Protein AF-A0A927DCJ8-F1 (afdb_monomer_lite)

InterPro domains:
  IPR009525 Protein of unknown function DUF1145 [PF06611] (1-57)
  IPR009525 Protein of unknown function DUF1145 [PTHR38775] (1-83)

pLDDT: mean 83.95, std 10.44, range [45.62, 94.88]

Foldseek 3Di:
DVLVVLQVVLVVLVCVLVVCVVPPDDPPVSVVSVVVVVVLQVVLVVLLVVCQVPDDPPDDRQDPVNSVVCSSSPCSVVVVVVVVD

Radius of gyration: 15.1 Å; chains: 1; bounding box: 32×29×42 Å

Organism: Klebsiella pneumoniae (NCBI:txid573)

Secondary structure (DSSP, 8-state):
-HHHHHHHHHHHHHHHHHHHHHSPPSTTHHHHHHHHHHHHHHHHHHHHHHHHHSS-TTSPPPPHHHHHHHHHHTHHHHHHHHHT-

Sequence (85 aa):
MLINLGRLLMLCVWAFLLLNLFQPFPKPLNIFVNVALIFMILMHGLQLTLLKATQPKEAPPLSRFEQIRIFIFGVFELVASAEKN

Structure (mmCIF, N/CA/C/O backbone):
data_AF-A0A927DCJ8-F1
#
_entry.id   AF-A0A927DCJ8-F1
#
loop_
_atom_site.group_PDB
_atom_site.id
_atom_site.type_symbol
_atom_site.label_atom_id
_atom_site.label_alt_id
_atom_site.label_comp_id
_atom_site.label_asym_id
_atom_site.label_entity_id
_atom_site.label_seq_id
_atom_site.pdbx_PDB_ins_code
_atom_site.Cartn_x
_atom_site.Cartn_y
_atom_site.Cartn_z
_atom_site.occupancy
_atom_site.B_iso_or_equiv
_atom_site.auth_seq_id
_atom_site.auth_comp_id
_atom_site.auth_asym_id
_atom_site.auth_atom_id
_atom_site.pdbx_PDB_model_num
ATOM 1 N N . MET A 1 1 ? 8.092 -19.210 -9.126 1.00 62.25 1 MET A N 1
ATOM 2 C CA . MET A 1 1 ? 6.947 -19.717 -8.311 1.00 62.25 1 MET A CA 1
ATOM 3 C C . MET A 1 1 ? 6.786 -18.984 -6.971 1.00 62.25 1 MET A C 1
ATOM 5 O O . MET A 1 1 ? 5.673 -18.582 -6.652 1.00 62.25 1 MET A O 1
ATOM 9 N N . LEU A 1 2 ? 7.866 -18.733 -6.216 1.00 74.75 2 LEU A N 1
ATOM 10 C CA . LEU A 1 2 ? 7.822 -18.056 -4.905 1.00 74.75 2 LEU A CA 1
ATOM 11 C C . LEU A 1 2 ? 7.336 -16.586 -4.957 1.00 74.75 2 LEU A C 1
ATOM 13 O O . LEU A 1 2 ? 6.656 -16.127 -4.046 1.00 74.75 2 LEU A O 1
ATOM 17 N N . ILE A 1 3 ? 7.608 -15.862 -6.050 1.00 77.81 3 ILE A N 1
ATOM 18 C CA . ILE A 1 3 ? 7.207 -14.449 -6.221 1.00 77.81 3 ILE A CA 1
ATOM 19 C C . ILE A 1 3 ? 5.681 -14.281 -6.287 1.00 77.81 3 ILE A C 1
ATOM 21 O O . ILE A 1 3 ? 5.132 -13.316 -5.755 1.00 77.81 3 ILE A O 1
ATOM 25 N N . ASN A 1 4 ? 4.971 -15.229 -6.906 1.00 77.56 4 ASN A N 1
ATOM 26 C CA . ASN A 1 4 ? 3.507 -15.191 -6.954 1.00 77.56 4 ASN A CA 1
ATOM 27 C C . ASN A 1 4 ? 2.897 -15.468 -5.576 1.00 77.56 4 ASN A C 1
ATOM 29 O O . ASN A 1 4 ? 1.887 -14.860 -5.231 1.00 77.56 4 ASN A O 1
ATOM 33 N N . LEU A 1 5 ? 3.544 -16.316 -4.769 1.00 81.56 5 LEU A N 1
ATOM 34 C CA . LEU A 1 5 ? 3.157 -16.532 -3.377 1.00 81.56 5 LEU A CA 1
ATOM 35 C C . LEU A 1 5 ? 3.374 -15.263 -2.537 1.00 81.56 5 LEU A C 1
ATOM 37 O O . LEU A 1 5 ? 2.493 -14.889 -1.770 1.00 81.56 5 LEU A O 1
ATOM 41 N N . GLY A 1 6 ? 4.491 -14.555 -2.743 1.00 82.62 6 GLY A N 1
ATOM 42 C CA . GLY A 1 6 ? 4.750 -13.254 -2.116 1.00 82.62 6 GLY A CA 1
ATOM 43 C C . GLY A 1 6 ? 3.695 -12.199 -2.470 1.00 82.62 6 GLY A C 1
ATOM 44 O O . GLY A 1 6 ? 3.188 -11.515 -1.583 1.00 82.62 6 GLY A O 1
ATOM 45 N N . ARG A 1 7 ? 3.281 -12.119 -3.745 1.00 83.88 7 ARG A N 1
ATOM 46 C CA . ARG A 1 7 ? 2.186 -11.227 -4.180 1.00 83.88 7 ARG A CA 1
ATOM 47 C C . ARG A 1 7 ? 0.843 -11.582 -3.547 1.00 83.88 7 ARG A C 1
ATOM 49 O O . ARG A 1 7 ? 0.129 -10.679 -3.118 1.00 83.88 7 ARG A O 1
ATOM 56 N N . LEU A 1 8 ? 0.510 -12.871 -3.465 1.00 88.06 8 LEU A N 1
ATOM 57 C CA . LEU A 1 8 ? -0.718 -13.324 -2.810 1.00 88.06 8 LEU A CA 1
ATOM 58 C C . LEU A 1 8 ? -0.710 -12.966 -1.319 1.00 88.06 8 LEU A C 1
ATOM 60 O O . LEU A 1 8 ? -1.685 -12.414 -0.818 1.00 88.06 8 LEU A O 1
ATOM 64 N N . LEU A 1 9 ? 0.409 -13.206 -0.633 1.00 89.00 9 LEU A N 1
ATOM 65 C CA . LEU A 1 9 ? 0.567 -12.869 0.780 1.00 89.00 9 LEU A CA 1
ATOM 66 C C . LEU A 1 9 ? 0.443 -11.359 1.014 1.00 89.00 9 LEU A C 1
ATOM 68 O O . LEU A 1 9 ? -0.245 -10.947 1.945 1.00 89.00 9 LEU A O 1
ATOM 72 N N . MET A 1 10 ? 1.027 -10.530 0.144 1.00 89.94 10 MET A N 1
ATOM 73 C CA . MET A 1 10 ? 0.894 -9.073 0.230 1.00 89.94 10 MET A CA 1
ATOM 74 C C . MET A 1 10 ? -0.569 -8.621 0.104 1.00 89.94 10 MET A C 1
ATOM 76 O O . MET A 1 10 ? -1.014 -7.760 0.862 1.00 89.94 10 MET A O 1
ATOM 80 N N . LEU A 1 11 ? -1.347 -9.236 -0.795 1.00 90.56 11 LEU A N 1
ATOM 81 C CA . LEU A 1 11 ? -2.787 -8.978 -0.893 1.00 90.56 11 LEU A CA 1
ATOM 82 C C . LEU A 1 11 ? -3.539 -9.421 0.365 1.00 90.56 11 LEU A C 1
ATOM 84 O O . LEU A 1 11 ? -4.420 -8.694 0.818 1.00 90.56 11 LEU A O 1
ATOM 88 N N . CYS A 1 12 ? -3.188 -10.569 0.953 1.00 92.19 12 CYS A N 1
ATOM 89 C CA . CYS A 1 12 ? -3.767 -11.011 2.223 1.00 92.19 12 CYS A CA 1
ATOM 90 C C . CYS A 1 12 ? -3.486 -10.010 3.353 1.00 92.19 12 CYS A C 1
ATOM 92 O O . CYS A 1 12 ? -4.387 -9.712 4.135 1.00 92.19 12 CYS A O 1
ATOM 94 N N . VAL A 1 13 ? -2.272 -9.450 3.418 1.00 91.81 13 VAL A N 1
ATOM 95 C CA . VAL A 1 13 ? -1.919 -8.419 4.406 1.00 91.81 13 VAL A CA 1
ATO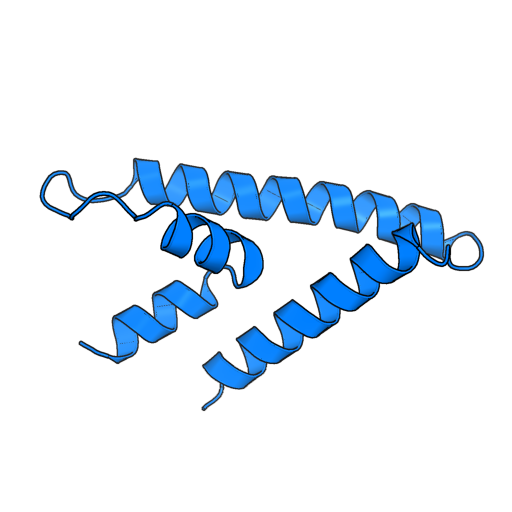M 96 C C . VAL A 1 13 ? -2.722 -7.140 4.164 1.00 91.81 13 VAL A C 1
ATOM 98 O O . VAL A 1 13 ? -3.352 -6.647 5.096 1.00 91.81 13 VAL A O 1
ATOM 101 N N . TRP A 1 14 ? -2.792 -6.642 2.926 1.00 93.50 14 TRP A N 1
ATOM 102 C CA . TRP A 1 14 ? -3.635 -5.488 2.587 1.00 93.50 14 TRP A CA 1
ATOM 103 C C . TRP A 1 14 ? -5.099 -5.706 2.964 1.00 93.50 14 TRP A C 1
ATOM 105 O O . TRP A 1 14 ? -5.704 -4.840 3.592 1.00 93.50 14 TRP A O 1
ATOM 115 N N . ALA A 1 15 ? -5.658 -6.867 2.618 1.00 92.50 15 ALA A N 1
ATOM 116 C CA . ALA A 1 15 ? -7.031 -7.217 2.949 1.00 92.50 15 ALA A CA 1
ATOM 117 C C . ALA A 1 15 ? -7.248 -7.236 4.466 1.00 92.50 15 ALA A C 1
ATOM 119 O O . ALA A 1 15 ? -8.227 -6.670 4.934 1.00 92.50 15 ALA A O 1
ATOM 120 N N . PHE A 1 16 ? -6.325 -7.811 5.242 1.00 93.19 16 PHE A N 1
ATOM 121 C CA . PHE A 1 16 ? -6.403 -7.835 6.704 1.00 93.19 16 PHE A CA 1
ATOM 122 C C . PHE A 1 16 ? -6.365 -6.427 7.321 1.00 93.19 16 PHE A C 1
ATOM 124 O O . PHE A 1 16 ? -7.182 -6.110 8.188 1.00 93.19 16 PHE A O 1
ATOM 131 N N . LEU A 1 17 ? -5.453 -5.567 6.858 1.00 92.69 17 LEU A N 1
ATOM 132 C CA . LEU A 1 17 ? -5.327 -4.197 7.363 1.00 92.69 17 LEU A CA 1
ATOM 133 C C . LEU A 1 17 ? -6.546 -3.338 6.994 1.00 92.69 17 LEU A C 1
ATOM 135 O O . LEU A 1 17 ? -7.061 -2.605 7.836 1.00 92.69 17 LEU A O 1
ATOM 139 N N . LEU A 1 18 ? -7.032 -3.446 5.753 1.00 92.69 18 LEU A N 1
ATOM 140 C CA . LEU A 1 18 ? -8.224 -2.728 5.293 1.00 92.69 18 LEU A CA 1
ATOM 141 C C . LEU A 1 18 ? -9.498 -3.266 5.947 1.00 92.69 18 LEU A C 1
ATOM 143 O O . LEU A 1 18 ? -10.396 -2.486 6.252 1.00 92.69 18 LEU A O 1
ATOM 147 N N . LEU A 1 19 ? -9.581 -4.570 6.218 1.00 93.56 19 LEU A N 1
ATOM 148 C CA . LEU A 1 19 ? -10.719 -5.157 6.921 1.00 93.56 19 LEU A CA 1
ATOM 149 C C . LEU A 1 19 ? -10.872 -4.560 8.318 1.00 93.56 19 LEU A C 1
ATOM 151 O O . LEU A 1 19 ? -11.999 -4.307 8.716 1.00 93.56 19 LEU A O 1
ATOM 155 N N . ASN A 1 20 ? -9.781 -4.228 9.015 1.00 92.12 20 ASN A N 1
ATOM 156 C CA . ASN A 1 20 ? -9.862 -3.515 10.295 1.00 92.12 20 ASN A CA 1
ATOM 157 C C . ASN A 1 20 ? -10.474 -2.105 10.177 1.00 92.12 20 ASN A C 1
ATOM 159 O O . ASN A 1 20 ? -11.021 -1.602 11.155 1.00 92.12 20 ASN A O 1
ATOM 163 N N . LEU A 1 21 ? -10.416 -1.466 9.001 1.00 89.25 21 LEU A N 1
ATOM 164 C CA . LEU A 1 21 ? -11.063 -0.170 8.763 1.00 89.25 21 LEU A CA 1
ATOM 165 C C . LEU A 1 21 ? -12.589 -0.308 8.632 1.00 89.25 21 LEU A C 1
ATOM 167 O O . LEU A 1 21 ? -13.322 0.548 9.122 1.00 89.25 21 LEU A O 1
ATOM 171 N N . PHE A 1 22 ? -13.067 -1.381 7.991 1.00 91.94 22 PHE A N 1
ATOM 172 C CA . PHE A 1 22 ? -14.501 -1.651 7.808 1.00 91.94 22 PHE A CA 1
ATOM 173 C C . PHE A 1 22 ? -15.133 -2.370 9.007 1.00 91.94 22 PHE A C 1
ATOM 175 O O . PHE A 1 22 ? -16.244 -2.045 9.416 1.00 91.94 22 PHE A O 1
ATOM 182 N N . GLN A 1 23 ? -14.422 -3.344 9.571 1.00 90.94 23 GLN A N 1
ATOM 183 C CA . GLN A 1 23 ? -14.807 -4.122 10.740 1.00 90.94 23 GLN A CA 1
ATOM 184 C C . GLN A 1 23 ? -13.682 -4.039 11.787 1.00 90.94 23 GLN A C 1
ATOM 186 O O . GLN A 1 23 ? -12.772 -4.874 11.788 1.00 90.94 23 GLN A O 1
ATOM 191 N N . PRO A 1 24 ? -13.729 -3.044 12.689 1.00 89.88 24 PRO A N 1
ATOM 192 C CA . PRO A 1 24 ? -12.687 -2.846 13.685 1.00 89.88 24 PRO A CA 1
ATOM 193 C C . PRO A 1 24 ? -12.514 -4.075 14.575 1.00 89.88 24 PRO A C 1
ATOM 195 O O . PRO A 1 24 ? -13.465 -4.563 15.188 1.00 89.88 24 PRO A O 1
ATOM 198 N N . PHE A 1 25 ? -11.275 -4.551 14.684 1.00 91.56 25 PHE A N 1
ATOM 199 C CA . PHE A 1 25 ? -10.936 -5.656 15.573 1.00 91.56 25 PHE A CA 1
ATOM 200 C C . PHE A 1 25 ? -11.068 -5.261 17.059 1.00 91.56 25 PHE A C 1
ATOM 202 O O 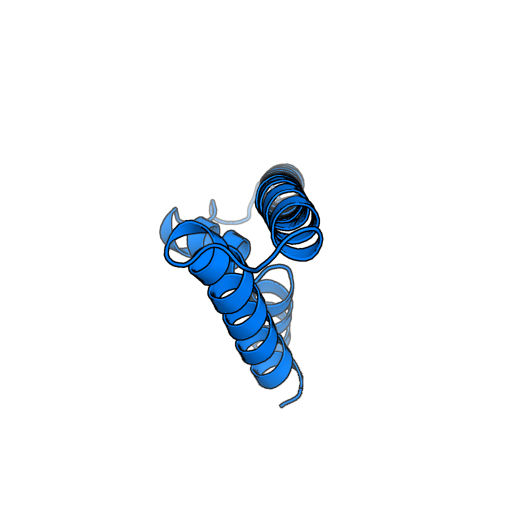. PHE A 1 25 ? -11.102 -4.072 17.406 1.00 91.56 25 PHE A O 1
ATOM 209 N N . PRO A 1 26 ? -11.143 -6.238 17.981 1.00 91.69 26 PRO A N 1
ATOM 210 C CA . PRO A 1 26 ? -11.129 -5.949 19.411 1.00 91.69 26 PRO A CA 1
ATOM 211 C C . PRO A 1 26 ? -9.832 -5.239 19.832 1.00 91.69 26 PRO A C 1
ATOM 213 O O . PRO A 1 26 ? -8.751 -5.460 19.279 1.00 91.69 26 PRO A O 1
ATOM 216 N N . LYS A 1 27 ? -9.927 -4.363 20.836 1.00 89.25 27 LYS A N 1
ATOM 217 C CA . LYS A 1 27 ? -8.752 -3.709 21.434 1.00 89.25 27 LYS A CA 1
ATOM 218 C C . LYS A 1 27 ? -7.917 -4.758 22.195 1.00 89.25 27 LYS A C 1
ATOM 220 O O . LYS A 1 27 ? -8.515 -5.616 22.840 1.00 89.25 27 LYS A O 1
ATOM 225 N N . PRO A 1 28 ? -6.570 -4.705 22.153 1.00 88.19 28 PRO A N 1
ATOM 226 C CA . PRO A 1 28 ? -5.729 -3.634 21.600 1.00 88.19 28 PRO A CA 1
ATOM 227 C C . PRO A 1 28 ? -5.367 -3.791 20.111 1.00 88.19 28 PRO A C 1
ATOM 229 O O . PRO A 1 28 ? -4.764 -2.884 19.541 1.00 88.19 28 PRO A O 1
ATOM 232 N N . LEU A 1 29 ? -5.742 -4.906 19.473 1.00 91.12 29 LEU A N 1
ATOM 233 C CA . LEU A 1 29 ? -5.305 -5.266 18.119 1.00 91.12 29 LEU A CA 1
ATOM 234 C C . LEU A 1 29 ? -5.652 -4.198 17.073 1.00 91.12 29 LEU A C 1
ATOM 236 O O . LEU A 1 29 ? -4.826 -3.880 16.229 1.00 91.12 29 LEU A O 1
ATOM 240 N N . ASN A 1 30 ? -6.829 -3.585 17.160 1.00 91.56 30 ASN A N 1
ATOM 241 C CA . ASN A 1 30 ? -7.242 -2.529 16.232 1.00 91.56 30 ASN A CA 1
ATOM 242 C C . ASN A 1 30 ? -6.280 -1.329 16.200 1.00 91.56 30 ASN A C 1
ATOM 244 O O . ASN A 1 30 ? -5.948 -0.830 15.128 1.00 91.56 30 ASN A O 1
ATOM 248 N N . ILE A 1 31 ? -5.767 -0.900 17.358 1.00 91.81 31 ILE A N 1
ATOM 249 C CA . ILE A 1 31 ? -4.804 0.210 17.421 1.00 91.81 31 ILE A CA 1
ATOM 250 C C . ILE A 1 31 ? -3.529 -0.179 16.674 1.00 91.81 31 ILE A C 1
ATOM 252 O O . ILE A 1 31 ? -3.043 0.583 15.841 1.00 91.81 31 ILE A O 1
ATOM 256 N N . PHE A 1 32 ? -3.027 -1.387 16.933 1.00 94.06 32 PHE A N 1
ATOM 257 C CA . PHE A 1 32 ? -1.854 -1.915 16.249 1.00 94.06 32 PHE A CA 1
ATOM 258 C C . PHE A 1 32 ? -2.068 -1.987 14.733 1.00 94.06 32 PHE A C 1
ATOM 260 O O . PHE A 1 32 ? -1.226 -1.518 13.973 1.00 94.06 32 PHE A O 1
ATOM 267 N N . VAL A 1 33 ? -3.213 -2.509 14.289 1.00 94.06 33 VAL A N 1
ATOM 268 C CA . VAL A 1 33 ? -3.530 -2.664 12.866 1.00 94.06 33 VAL A CA 1
ATOM 269 C C . VAL A 1 33 ? -3.708 -1.315 12.162 1.00 94.06 33 VAL A C 1
ATOM 271 O O . VAL A 1 33 ? -3.226 -1.156 11.044 1.00 94.06 33 VAL A O 1
ATOM 274 N N . ASN A 1 34 ? -4.303 -0.312 12.812 1.00 93.31 34 ASN A N 1
ATOM 275 C CA . ASN A 1 34 ? -4.390 1.043 12.254 1.00 93.31 34 ASN A CA 1
ATOM 276 C C . ASN A 1 34 ? -3.012 1.694 12.103 1.00 93.31 34 ASN A C 1
ATOM 278 O O . ASN A 1 34 ? -2.723 2.293 11.068 1.00 93.31 34 ASN A O 1
ATOM 282 N N . VAL A 1 35 ? -2.139 1.557 13.107 1.00 94.81 35 VAL A N 1
ATOM 283 C CA . VAL A 1 35 ? -0.757 2.051 13.015 1.00 94.81 35 VAL A CA 1
ATOM 284 C C . VAL A 1 35 ? 0.005 1.309 11.916 1.00 94.81 35 VAL A C 1
ATOM 286 O O . VAL A 1 35 ? 0.700 1.943 11.121 1.00 94.81 35 VAL A O 1
ATOM 289 N N . ALA A 1 36 ? -0.169 -0.011 11.815 1.00 94.69 36 ALA A N 1
ATOM 290 C CA . ALA A 1 36 ? 0.423 -0.822 10.757 1.00 94.69 36 ALA A CA 1
ATOM 291 C C . ALA A 1 36 ? -0.069 -0.401 9.363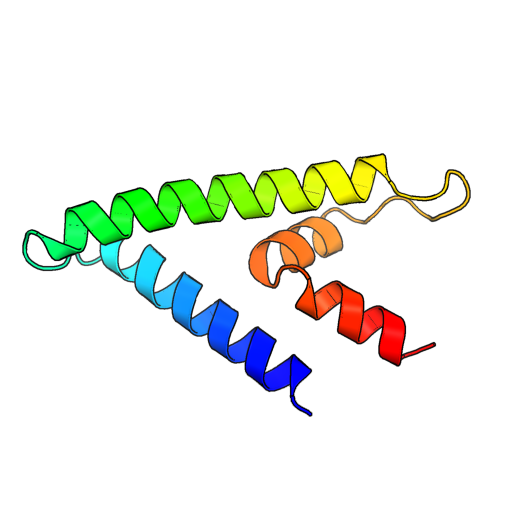 1.00 94.69 36 ALA A C 1
ATOM 293 O O . ALA A 1 36 ? 0.738 -0.328 8.441 1.00 94.69 36 ALA A O 1
ATOM 294 N N . LEU A 1 37 ? -1.352 -0.059 9.207 1.00 94.19 37 LEU A N 1
ATOM 295 C CA . LEU A 1 37 ? -1.909 0.456 7.954 1.00 94.19 37 LEU A CA 1
ATOM 296 C C . LEU A 1 37 ? -1.270 1.793 7.553 1.00 94.19 37 LEU A C 1
ATOM 298 O O . LEU A 1 37 ? -0.887 1.965 6.395 1.00 94.19 37 LEU A O 1
ATOM 302 N N . ILE A 1 38 ? -1.095 2.716 8.505 1.00 94.81 38 ILE A N 1
ATOM 303 C CA . ILE A 1 38 ? -0.405 3.993 8.258 1.00 94.81 38 ILE A CA 1
ATOM 304 C C . ILE A 1 38 ? 1.038 3.733 7.812 1.00 94.81 38 ILE A C 1
ATOM 306 O O . ILE A 1 38 ? 1.471 4.251 6.782 1.00 94.81 38 ILE A O 1
ATOM 310 N N . PHE A 1 39 ? 1.770 2.895 8.550 1.00 94.88 39 PHE A N 1
ATOM 311 C CA . PHE A 1 39 ? 3.144 2.536 8.201 1.00 94.88 39 PHE A CA 1
ATOM 312 C C . PHE A 1 39 ? 3.238 1.853 6.837 1.00 94.88 39 PHE A C 1
ATOM 314 O O . PHE A 1 39 ? 4.152 2.153 6.074 1.00 94.88 39 PHE A O 1
ATOM 321 N N . MET A 1 40 ? 2.290 0.978 6.502 1.00 92.75 40 MET A N 1
ATOM 322 C CA . MET A 1 40 ? 2.248 0.296 5.213 1.00 92.75 40 MET A CA 1
ATOM 323 C C . MET A 1 40 ? 2.117 1.290 4.059 1.00 92.75 40 MET A C 1
ATOM 325 O O . MET A 1 40 ? 2.909 1.234 3.120 1.00 92.75 40 MET A O 1
ATOM 329 N N . ILE A 1 41 ? 1.184 2.242 4.153 1.00 92.81 41 ILE A N 1
ATOM 330 C CA . ILE A 1 41 ? 0.999 3.283 3.132 1.00 92.81 41 ILE A CA 1
ATOM 331 C C . ILE A 1 41 ? 2.253 4.157 3.013 1.00 92.81 41 ILE A C 1
ATOM 333 O O . ILE A 1 41 ? 2.704 4.430 1.900 1.00 92.81 41 ILE A O 1
ATOM 337 N N . LEU A 1 42 ? 2.840 4.572 4.141 1.00 93.88 42 LEU A N 1
ATOM 338 C CA . LEU A 1 42 ? 4.037 5.416 4.146 1.00 93.88 42 LEU A CA 1
ATOM 339 C C . LEU A 1 42 ? 5.248 4.705 3.539 1.00 93.88 42 LEU A C 1
ATOM 341 O O . LEU A 1 42 ? 5.904 5.263 2.662 1.00 93.88 42 LEU A O 1
ATOM 345 N N . MET A 1 43 ? 5.525 3.471 3.961 1.00 91.56 43 MET A N 1
ATOM 346 C CA . MET A 1 43 ? 6.669 2.699 3.472 1.00 91.56 43 MET A CA 1
ATOM 347 C C . MET A 1 43 ? 6.523 2.351 1.993 1.00 91.56 43 MET A C 1
ATOM 349 O O . MET A 1 43 ? 7.474 2.524 1.235 1.00 91.56 43 MET A O 1
ATOM 353 N N . HIS A 1 44 ? 5.337 1.927 1.550 1.00 89.88 44 HIS A N 1
ATOM 354 C CA . HIS A 1 44 ? 5.103 1.620 0.136 1.00 89.88 44 HIS A CA 1
ATOM 355 C C . HIS A 1 44 ? 5.115 2.880 -0.736 1.00 89.88 44 HIS A C 1
ATOM 357 O O . HIS A 1 44 ? 5.609 2.852 -1.865 1.00 89.88 44 HIS A O 1
ATOM 363 N N . GLY A 1 45 ? 4.633 4.006 -0.205 1.00 90.12 45 GLY A N 1
ATOM 364 C CA . GLY A 1 45 ? 4.704 5.303 -0.871 1.00 90.12 45 GLY 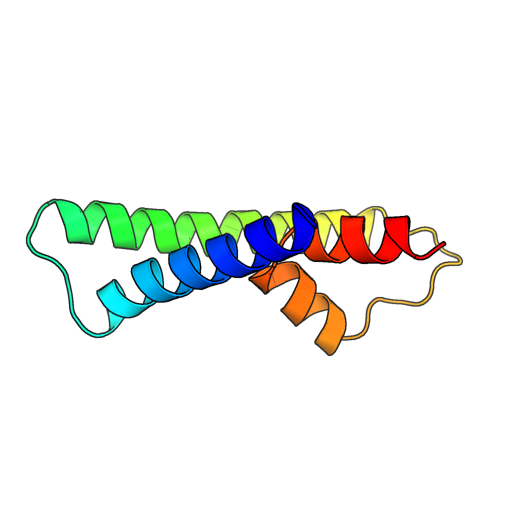A CA 1
ATOM 365 C C . GLY A 1 45 ? 6.149 5.755 -1.042 1.00 90.12 45 GLY A C 1
ATOM 366 O O . GLY A 1 45 ? 6.555 6.096 -2.152 1.00 90.12 45 GLY A O 1
ATOM 367 N N . LEU A 1 46 ? 6.940 5.679 0.032 1.00 91.0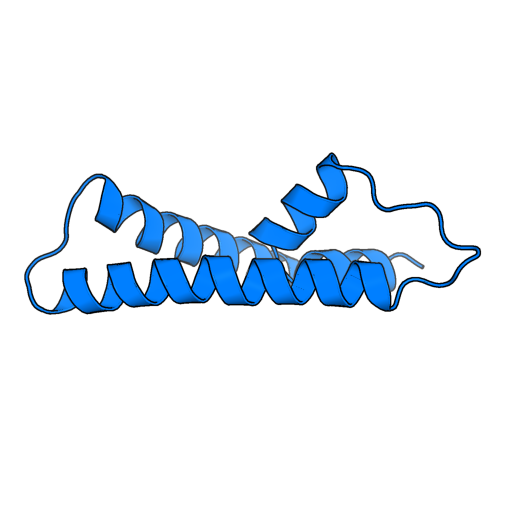0 46 LEU A N 1
ATOM 368 C CA . LEU A 1 46 ? 8.364 6.004 0.015 1.00 91.00 46 LEU A CA 1
ATOM 369 C C . LEU A 1 46 ? 9.149 5.079 -0.921 1.00 91.00 46 LEU A C 1
ATOM 371 O O . LEU A 1 46 ? 9.995 5.537 -1.681 1.00 91.00 46 LEU A O 1
ATOM 375 N N . GLN A 1 47 ? 8.855 3.781 -0.916 1.00 87.94 47 GLN A N 1
ATOM 376 C CA . GLN A 1 47 ? 9.504 2.834 -1.816 1.00 87.94 47 GLN A CA 1
ATOM 377 C C . GLN A 1 47 ? 9.236 3.188 -3.284 1.00 87.94 47 GLN A C 1
ATOM 379 O O . GLN A 1 47 ? 10.156 3.166 -4.100 1.00 87.94 47 GLN A O 1
ATOM 384 N N . LEU A 1 48 ? 7.997 3.560 -3.623 1.00 87.94 48 LEU A N 1
ATOM 385 C CA . LEU A 1 48 ? 7.638 3.985 -4.973 1.00 87.94 48 LEU A CA 1
ATOM 386 C C . LEU A 1 48 ? 8.313 5.309 -5.367 1.00 87.94 48 LEU A C 1
ATOM 388 O O . LEU A 1 48 ? 8.763 5.447 -6.506 1.00 87.94 48 LEU A O 1
ATOM 392 N N . THR A 1 49 ? 8.377 6.291 -4.463 1.00 87.94 49 THR A N 1
ATOM 393 C CA . THR A 1 49 ? 9.033 7.577 -4.753 1.00 87.94 49 THR A CA 1
ATOM 394 C C . THR A 1 49 ? 10.537 7.414 -4.920 1.00 87.94 49 THR A C 1
ATOM 396 O O . THR A 1 49 ? 11.096 7.987 -5.854 1.00 87.94 49 THR A O 1
ATOM 399 N N . LEU A 1 50 ? 11.176 6.584 -4.093 1.00 88.50 50 LEU A N 1
ATOM 400 C CA . LEU A 1 50 ? 12.579 6.216 -4.256 1.00 88.50 50 LEU A CA 1
ATOM 401 C C . LEU A 1 50 ? 12.811 5.512 -5.593 1.00 88.50 50 LEU A C 1
ATOM 403 O O . LEU A 1 50 ? 13.746 5.877 -6.295 1.00 88.50 50 LEU A O 1
ATOM 407 N N . LEU A 1 51 ? 11.931 4.588 -5.996 1.00 85.12 51 LEU A N 1
ATOM 408 C CA . LEU A 1 51 ? 12.059 3.902 -7.285 1.00 85.12 51 LEU A CA 1
ATOM 409 C C . LEU A 1 51 ? 11.989 4.854 -8.480 1.00 85.12 51 LEU A C 1
ATOM 411 O O . LEU A 1 51 ? 12.734 4.717 -9.445 1.00 85.12 51 LEU A O 1
ATOM 415 N N . LYS A 1 52 ? 11.082 5.832 -8.413 1.00 82.75 52 LYS A N 1
ATOM 416 C CA . LYS A 1 52 ? 10.989 6.888 -9.424 1.00 82.75 52 LYS A CA 1
ATOM 417 C C . LYS A 1 52 ? 12.233 7.770 -9.439 1.00 82.75 52 LYS A C 1
ATOM 419 O O . LYS A 1 52 ? 12.647 8.204 -10.506 1.00 82.75 52 LYS A O 1
ATOM 424 N N . ALA A 1 53 ? 12.807 8.055 -8.271 1.00 85.25 53 ALA A N 1
ATOM 425 C CA . ALA A 1 53 ? 14.004 8.882 -8.154 1.00 85.25 53 ALA A CA 1
ATOM 426 C C . ALA A 1 53 ? 15.269 8.162 -8.651 1.00 85.25 53 ALA A C 1
ATOM 428 O O . ALA A 1 53 ? 16.185 8.820 -9.138 1.00 85.25 53 ALA A O 1
ATOM 429 N N . THR A 1 54 ? 15.322 6.831 -8.548 1.00 84.44 54 THR A N 1
ATOM 430 C CA . THR A 1 54 ? 16.452 6.008 -9.005 1.00 84.44 54 THR A CA 1
ATOM 431 C C . THR A 1 54 ? 16.288 5.460 -10.425 1.00 84.44 54 THR A C 1
ATOM 433 O O . THR A 1 54 ? 17.192 4.781 -10.914 1.00 84.44 54 THR A O 1
ATOM 436 N N . GLN A 1 55 ? 15.175 5.748 -11.113 1.00 78.75 55 GLN A N 1
ATOM 437 C CA . GLN A 1 55 ? 14.986 5.325 -12.500 1.00 78.75 55 GLN A CA 1
ATOM 438 C C . GLN A 1 55 ? 16.054 5.949 -13.422 1.00 78.75 55 GLN A C 1
ATOM 440 O O . GLN A 1 55 ? 16.311 7.155 -13.340 1.00 78.75 55 GLN A O 1
ATOM 445 N N . PRO A 1 56 ? 16.654 5.167 -14.342 1.00 79.06 56 PRO A N 1
ATOM 446 C CA . PRO A 1 56 ? 17.555 5.699 -15.359 1.00 79.06 56 PRO A CA 1
ATOM 447 C C . PRO A 1 56 ? 16.848 6.756 -16.214 1.00 79.06 56 PRO A C 1
ATOM 449 O O . PRO A 1 56 ? 15.691 6.574 -16.583 1.00 79.06 56 PRO A O 1
ATOM 452 N N . LYS A 1 57 ? 17.551 7.830 -16.594 1.00 67.94 57 LYS A N 1
ATOM 453 C CA . LYS A 1 57 ? 16.985 8.917 -17.423 1.00 67.94 57 LYS A CA 1
ATOM 454 C C . LYS A 1 57 ? 16.477 8.452 -18.796 1.00 67.94 57 LYS A C 1
ATOM 456 O O . LYS A 1 57 ? 15.665 9.139 -19.402 1.00 67.94 57 LYS A O 1
ATOM 461 N N . GLU A 1 58 ? 16.963 7.308 -19.271 1.00 72.25 58 GLU A N 1
ATOM 462 C CA . GLU A 1 58 ? 16.579 6.686 -20.543 1.00 72.25 58 GLU A CA 1
ATOM 463 C C . GLU A 1 58 ? 15.422 5.684 -20.396 1.00 72.25 58 GLU A C 1
ATOM 465 O O . GLU A 1 58 ? 14.860 5.234 -21.393 1.00 72.25 58 GLU A O 1
ATOM 470 N N . ALA A 1 59 ? 15.044 5.327 -19.163 1.00 69.25 59 ALA A N 1
ATOM 471 C CA . ALA A 1 59 ? 13.937 4.416 -18.923 1.00 69.25 59 ALA A CA 1
ATOM 472 C C . ALA A 1 59 ? 12.596 5.147 -19.122 1.00 69.25 59 ALA A C 1
ATOM 474 O O . ALA A 1 59 ? 12.440 6.280 -18.652 1.00 69.25 59 ALA A O 1
ATOM 475 N N . PRO A 1 60 ? 11.596 4.510 -19.760 1.00 74.50 60 PRO A N 1
ATOM 476 C CA . PRO A 1 60 ? 10.259 5.076 -19.866 1.00 74.50 60 PRO A CA 1
ATOM 477 C C . PRO A 1 60 ? 9.706 5.429 -18.477 1.00 74.50 60 PRO A C 1
ATOM 479 O O . PRO A 1 60 ? 9.876 4.647 -17.533 1.00 74.50 60 PRO A O 1
ATOM 482 N N . PRO A 1 61 ? 9.036 6.583 -18.313 1.00 73.56 61 PRO A N 1
ATOM 483 C CA . PRO A 1 61 ? 8.424 6.929 -17.040 1.00 73.56 61 PRO A CA 1
ATOM 484 C C . PRO A 1 61 ? 7.378 5.874 -16.669 1.00 73.56 61 PRO A C 1
ATOM 486 O O . PRO A 1 61 ? 6.545 5.510 -17.500 1.00 73.56 61 PRO A O 1
ATOM 489 N N . LEU A 1 62 ? 7.401 5.408 -15.415 1.00 78.44 62 LEU A N 1
ATOM 490 C CA . LEU A 1 62 ? 6.427 4.427 -14.925 1.00 78.44 62 LEU A CA 1
ATOM 491 C C . LEU A 1 62 ? 5.003 4.936 -15.153 1.00 78.44 62 LEU A C 1
ATOM 493 O O . LEU A 1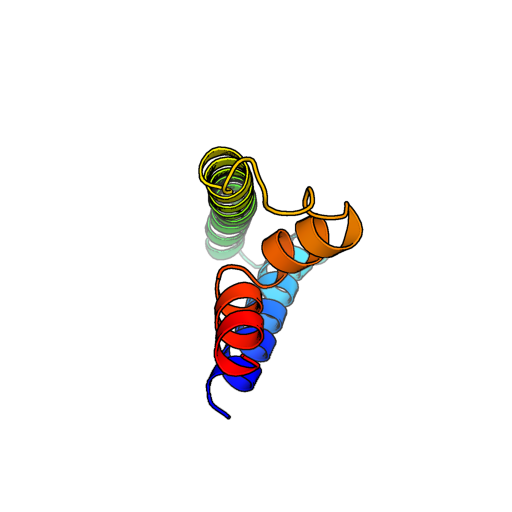 62 ? 4.640 6.024 -14.683 1.00 78.44 62 LEU A O 1
ATOM 497 N N . SER A 1 63 ? 4.174 4.132 -15.817 1.00 83.62 63 SER A N 1
ATOM 498 C CA . SER A 1 63 ? 2.763 4.469 -16.006 1.00 83.62 63 SER A CA 1
ATOM 499 C C . SER A 1 63 ? 2.065 4.595 -14.649 1.00 83.62 63 SER A C 1
ATOM 501 O O . SER A 1 63 ? 2.412 3.908 -13.687 1.00 83.62 63 SER A O 1
ATOM 503 N N . ARG A 1 64 ? 1.031 5.441 -14.544 1.00 81.38 64 ARG A N 1
ATOM 504 C CA . ARG A 1 64 ? 0.225 5.550 -13.308 1.00 81.38 64 ARG A CA 1
ATOM 505 C C . ARG A 1 64 ? -0.311 4.188 -12.855 1.00 81.38 64 ARG A C 1
ATOM 507 O O . ARG A 1 64 ? -0.400 3.934 -11.659 1.00 81.38 64 ARG A O 1
ATOM 514 N N . PHE A 1 65 ? -0.623 3.304 -13.802 1.00 81.88 65 PHE A N 1
ATOM 515 C CA . PHE A 1 65 ? -1.084 1.953 -13.500 1.00 81.88 65 PHE A CA 1
ATOM 516 C C . PHE A 1 65 ? 0.018 1.083 -12.879 1.00 81.88 65 PHE A C 1
ATOM 518 O O . PHE A 1 65 ? -0.220 0.395 -11.890 1.00 81.88 65 PHE A O 1
ATOM 525 N N . GLU A 1 66 ? 1.244 1.160 -13.398 1.00 82.44 66 GLU A N 1
ATOM 526 C CA . GLU A 1 66 ? 2.398 0.447 -12.836 1.00 82.44 66 GLU A CA 1
ATOM 527 C C . GLU A 1 66 ? 2.752 0.965 -11.448 1.00 82.44 66 GLU A C 1
ATOM 529 O O . GLU A 1 66 ? 3.020 0.178 -10.549 1.00 82.44 66 GLU A O 1
ATOM 534 N N . GLN A 1 67 ? 2.671 2.278 -11.238 1.00 84.50 67 GLN A N 1
ATOM 535 C CA . GLN A 1 67 ? 2.891 2.887 -9.928 1.00 84.50 67 GLN A CA 1
ATOM 536 C C . GLN A 1 67 ? 1.921 2.347 -8.873 1.00 84.50 67 GLN A C 1
ATOM 538 O O . GLN A 1 67 ? 2.346 2.005 -7.773 1.00 84.50 67 GLN A O 1
ATOM 543 N N . ILE A 1 68 ? 0.633 2.228 -9.215 1.00 86.12 68 ILE A N 1
ATOM 544 C CA . ILE A 1 68 ? -0.379 1.651 -8.320 1.00 86.12 68 ILE A CA 1
ATOM 545 C C . ILE A 1 68 ? -0.075 0.173 -8.049 1.00 86.12 68 ILE A C 1
ATOM 547 O O . ILE A 1 68 ? -0.149 -0.268 -6.904 1.00 86.12 68 ILE A O 1
ATOM 551 N N . ARG A 1 69 ? 0.321 -0.596 -9.070 1.00 85.25 69 ARG A N 1
ATOM 552 C CA . ARG A 1 69 ? 0.693 -2.008 -8.887 1.00 85.25 69 ARG A CA 1
ATOM 553 C C . ARG A 1 69 ? 1.922 -2.165 -7.999 1.00 85.25 69 ARG A C 1
ATOM 555 O O . ARG A 1 69 ? 1.877 -2.967 -7.077 1.00 85.25 69 ARG A O 1
ATOM 562 N N . ILE A 1 70 ? 2.976 -1.384 -8.219 1.00 85.19 70 ILE A N 1
ATOM 563 C CA . ILE A 1 70 ? 4.190 -1.395 -7.391 1.00 85.19 70 ILE A CA 1
ATOM 564 C C . ILE A 1 70 ? 3.863 -0.952 -5.962 1.00 85.19 70 ILE A C 1
ATOM 566 O O . ILE A 1 70 ? 4.390 -1.515 -5.011 1.00 85.19 70 ILE A O 1
ATOM 570 N N . PHE A 1 71 ? 2.957 0.007 -5.779 1.00 88.88 71 PHE A N 1
ATOM 571 C CA . PHE A 1 71 ? 2.508 0.398 -4.448 1.00 88.88 71 PHE A CA 1
ATOM 572 C C . PHE A 1 71 ? 1.757 -0.736 -3.735 1.00 88.88 71 PHE A C 1
ATOM 574 O O . PHE A 1 71 ? 2.017 -0.993 -2.567 1.00 88.88 71 PHE A O 1
ATOM 581 N N . ILE A 1 72 ? 0.867 -1.462 -4.414 1.00 86.38 72 ILE A N 1
ATOM 582 C CA . ILE A 1 72 ? 0.093 -2.548 -3.788 1.00 86.38 72 ILE A CA 1
ATOM 583 C C . ILE A 1 72 ? 0.959 -3.798 -3.569 1.00 86.38 72 ILE A C 1
ATOM 585 O O . ILE A 1 72 ? 0.948 -4.381 -2.487 1.00 86.38 72 ILE A O 1
ATOM 589 N N . PHE A 1 73 ? 1.735 -4.203 -4.573 1.00 84.94 73 PHE A N 1
ATOM 590 C CA . PHE A 1 73 ? 2.511 -5.447 -4.571 1.00 84.94 73 PHE A CA 1
ATOM 591 C C . PHE A 1 73 ? 3.963 -5.282 -4.100 1.00 84.94 73 PHE A C 1
ATOM 593 O O . PHE A 1 73 ? 4.654 -6.278 -3.893 1.00 84.94 73 PHE A O 1
ATOM 600 N N . GLY A 1 74 ? 4.443 -4.054 -3.912 1.00 81.69 74 GLY A N 1
ATOM 601 C CA . GLY A 1 74 ? 5.803 -3.768 -3.466 1.00 81.69 74 GLY A CA 1
ATOM 602 C C . GLY A 1 74 ? 6.878 -4.229 -4.458 1.00 81.69 74 GLY A C 1
ATOM 603 O O . GLY A 1 74 ? 6.714 -4.180 -5.678 1.00 81.69 74 GLY A O 1
ATOM 604 N N . VAL A 1 75 ? 8.006 -4.697 -3.909 1.00 73.25 75 VAL A N 1
ATOM 605 C CA . VAL A 1 75 ? 9.190 -5.140 -4.673 1.00 73.25 75 VAL A CA 1
ATOM 606 C C . VAL A 1 75 ? 8.899 -6.382 -5.529 1.00 73.25 75 VAL A C 1
ATOM 608 O O . VAL A 1 75 ? 9.557 -6.601 -6.542 1.00 73.25 75 VAL A O 1
ATOM 611 N N . PHE A 1 76 ? 7.884 -7.180 -5.185 1.00 76.62 76 PHE A N 1
ATOM 612 C CA . PHE A 1 76 ? 7.563 -8.414 -5.907 1.00 76.62 76 PHE A CA 1
ATOM 613 C C . PHE A 1 76 ? 7.151 -8.182 -7.368 1.00 76.62 76 PHE A C 1
ATOM 615 O O . PHE A 1 76 ? 7.430 -9.033 -8.212 1.00 76.62 76 PHE A O 1
ATOM 622 N N . GLU A 1 77 ? 6.532 -7.040 -7.686 1.00 75.06 77 GLU A N 1
ATOM 623 C CA . GLU A 1 77 ? 6.214 -6.677 -9.077 1.00 75.06 77 GLU A CA 1
ATOM 624 C C . GLU A 1 77 ? 7.493 -6.379 -9.877 1.00 75.06 77 GLU A C 1
ATOM 626 O O . GLU A 1 77 ? 7.599 -6.747 -11.043 1.00 75.06 77 GLU A O 1
ATOM 631 N N . LEU A 1 78 ? 8.499 -5.783 -9.231 1.00 71.44 78 LEU A N 1
ATOM 632 C CA . LEU A 1 78 ? 9.779 -5.443 -9.855 1.00 71.44 78 LEU A CA 1
ATOM 633 C C . LEU A 1 78 ? 10.641 -6.679 -10.106 1.00 71.44 78 LEU A C 1
ATOM 635 O O . LEU A 1 78 ? 11.214 -6.814 -11.182 1.00 71.44 78 LEU A O 1
ATOM 639 N N . VAL A 1 79 ? 10.694 -7.604 -9.143 1.00 71.38 79 VAL A N 1
ATOM 640 C CA . VAL A 1 79 ? 11.437 -8.866 -9.295 1.00 71.38 79 VAL A CA 1
ATOM 641 C C . VAL A 1 79 ? 10.812 -9.728 -10.393 1.00 71.38 79 VAL A C 1
ATOM 643 O O . VAL A 1 79 ? 11.535 -10.323 -11.183 1.00 71.38 79 VAL A O 1
ATOM 646 N N . ALA A 1 80 ? 9.481 -9.749 -10.510 1.00 67.56 80 ALA A N 1
ATOM 647 C CA . ALA A 1 80 ? 8.809 -10.464 -11.593 1.00 67.56 80 ALA A CA 1
ATOM 648 C C . ALA A 1 80 ? 9.099 -9.873 -12.982 1.00 67.56 80 ALA A C 1
ATOM 650 O O . ALA A 1 80 ? 9.226 -10.622 -13.947 1.00 67.56 80 ALA A O 1
ATOM 651 N N . SER A 1 81 ? 9.193 -8.545 -13.090 1.00 60.34 81 SER A N 1
ATOM 652 C CA . SER A 1 81 ? 9.587 -7.879 -14.335 1.00 60.34 81 SER A CA 1
ATOM 653 C C . SER A 1 81 ? 11.060 -8.117 -14.678 1.00 60.34 81 SER A C 1
ATOM 655 O O . SER A 1 81 ? 11.386 -8.230 -15.854 1.00 60.34 81 SER A O 1
ATOM 657 N N . ALA A 1 82 ? 11.935 -8.236 -13.673 1.00 60.62 82 ALA A N 1
ATOM 658 C CA . ALA A 1 82 ? 13.348 -8.560 -13.860 1.00 60.62 82 ALA A CA 1
ATOM 659 C C . ALA A 1 82 ? 13.581 -10.026 -14.267 1.00 60.62 82 ALA A C 1
ATOM 661 O O . ALA A 1 82 ? 14.428 -10.275 -15.108 1.00 60.62 82 ALA A O 1
ATOM 662 N N . GLU A 1 83 ? 12.814 -10.984 -13.728 1.00 58.56 83 GLU A N 1
ATOM 663 C CA . GLU A 1 83 ? 12.900 -12.414 -14.098 1.00 58.56 83 GLU A CA 1
ATOM 664 C C . GLU A 1 83 ? 12.464 -12.682 -15.552 1.00 58.56 83 GLU A C 1
ATOM 666 O O . GLU A 1 83 ? 12.772 -13.727 -16.118 1.00 58.56 83 GLU A O 1
ATOM 671 N N . LYS A 1 84 ? 11.720 -11.754 -16.166 1.00 53.44 84 LYS A N 1
ATOM 672 C CA . LYS A 1 84 ? 11.181 -11.913 -17.522 1.00 53.44 84 LYS A CA 1
ATOM 673 C C . LYS A 1 84 ? 12.142 -11.471 -18.639 1.00 53.44 84 LYS A C 1
ATOM 675 O O . LYS A 1 84 ? 11.802 -11.690 -19.802 1.00 53.44 84 LYS A O 1
ATOM 680 N N . ASN A 1 85 ? 13.271 -10.849 -18.291 1.00 45.62 85 ASN A N 1
ATOM 681 C CA . ASN A 1 85 ? 14.346 -10.417 -19.194 1.00 45.62 85 ASN A CA 1
ATOM 682 C C . ASN A 1 85 ? 15.585 -11.292 -18.999 1.00 45.62 85 ASN A C 1
ATOM 684 O O . ASN A 1 85 ? 16.296 -11.503 -20.004 1.00 45.62 85 ASN A O 1
#